Protein AF-A0A816BVL3-F1 (afdb_monomer)

Foldseek 3Di:
DVVCVVVVNPPVNVCCVVVCVVHPDDPQDPALDDPVLLVVLLVVQVVCVVVVDQAAPVNSLVSVQVSCVVVVSNPCPPPHHSVSNSVVSCVVCVVSDDHDYDDPPPD

Nearest PDB structures (foldseek):
  6cfk-assembly2_2t  TM=2.934E-01  e=3.918E+00  Thermus thermophilus HB8
  5mk2-assembly1_A  TM=3.821E-01  e=6.312E+00  Homo sapiens
  5crv-assembly2_B  TM=3.836E-01  e=6.700E+00  Homo sapiens
  8cvl-assembly2_2t  TM=3.265E-01  e=5.602E+00  Thermus thermophilus HB8

Mean predicted aligned error: 12.42 Å

Sequence (107 aa):
MEVGKKYHIPVSTLYARLSNRRGGGKPGAKTILSFEEEKLLIHVVQKYQEWQQPLTRLDLISISRDFMLELNKSNIHKNSSLRDWFDGFRQRWKNEIKLVEAYKLEK

Secondary structure (DSSP, 8-state):
--HHHHTT--HHHHHHHHTTTT-SSPPPS--SS-HHHHHHHHHHHHHHHHTT----HHHHHHHHHHHHHHTT---TTTT--HHHHHHHHHHHTTTT--PPP------

Organism: Adineta ricciae (NCBI:txid249248)

pLDDT: mean 74.78, std 13.37, range [38.53, 90.62]

Radius of gyration: 19.69 Å; Cα contacts (8 Å, |Δi|>4): 57; chains: 1; bounding box: 51×38×53 Å

Solvent-accessible surface area (backbone atoms only — not comparable to full-atom values): 6691 Å² total; per-residue (Å²): 135,60,66,36,70,77,68,75,40,56,64,67,58,54,47,31,52,76,67,45,75,70,43,92,59,76,76,65,79,82,65,93,54,54,73,70,54,50,50,52,54,47,53,55,52,47,53,46,47,75,70,67,48,82,40,30,70,66,55,52,52,49,54,52,48,53,54,30,49,77,68,71,57,68,75,47,82,79,84,52,54,70,65,61,52,47,56,52,50,48,64,76,41,53,92,75,56,82,68,44,79,73,79,77,76,81,126

Structure (mmCIF, N/CA/C/O backbone):
data_AF-A0A816BVL3-F1
#
_entry.id   AF-A0A816BVL3-F1
#
loop_
_atom_site.group_PDB
_atom_site.id
_atom_site.type_symbol
_atom_site.label_atom_id
_atom_site.label_alt_id
_atom_site.label_comp_id
_atom_site.label_asym_id
_atom_site.label_entity_id
_atom_site.label_seq_id
_atom_site.pdbx_PDB_ins_code
_atom_site.Cartn_x
_atom_site.Cartn_y
_atom_site.Cartn_z
_atom_site.occupancy
_atom_site.B_iso_or_equiv
_atom_site.auth_seq_id
_atom_site.auth_comp_id
_atom_site.auth_asym_id
_atom_site.auth_atom_id
_atom_site.pdbx_PDB_model_num
ATOM 1 N N . MET A 1 1 ? 16.044 -22.160 -34.463 1.00 57.00 1 MET A N 1
ATOM 2 C CA . MET A 1 1 ? 15.230 -20.924 -34.587 1.00 57.00 1 MET A CA 1
ATOM 3 C C . MET A 1 1 ? 13.794 -21.250 -35.025 1.00 57.00 1 MET A C 1
ATOM 5 O O . MET A 1 1 ? 13.324 -20.741 -36.035 1.00 57.00 1 MET A O 1
ATOM 9 N N . GLU A 1 2 ? 13.072 -22.088 -34.278 1.00 61.50 2 GLU A N 1
ATOM 10 C CA . GLU A 1 2 ? 11.701 -22.500 -34.655 1.00 61.50 2 GLU A CA 1
ATOM 11 C C . GLU A 1 2 ? 10.616 -21.753 -33.864 1.00 61.50 2 GLU A C 1
ATOM 13 O O . GLU A 1 2 ? 9.547 -21.448 -34.387 1.00 61.50 2 GLU A O 1
ATOM 18 N N . VAL A 1 3 ? 10.922 -21.356 -32.625 1.00 63.69 3 VAL A N 1
ATOM 19 C CA . VAL A 1 3 ? 9.973 -20.710 -31.701 1.00 63.69 3 VAL A CA 1
ATOM 20 C C . VAL A 1 3 ? 9.488 -19.342 -32.207 1.00 63.69 3 VAL A C 1
ATOM 22 O O . VAL A 1 3 ? 8.299 -19.051 -32.140 1.00 63.69 3 VAL A O 1
ATOM 25 N N . GLY A 1 4 ? 10.370 -18.509 -32.774 1.00 66.31 4 GLY A N 1
ATOM 26 C CA . GLY A 1 4 ? 9.988 -17.177 -33.274 1.00 66.31 4 GLY A CA 1
ATOM 27 C C . GLY A 1 4 ? 8.987 -17.220 -34.434 1.00 66.31 4 GLY A C 1
ATOM 28 O O . GLY A 1 4 ? 8.061 -16.414 -34.478 1.00 66.31 4 GLY A O 1
ATOM 29 N N . LYS A 1 5 ? 9.118 -18.212 -35.326 1.00 71.62 5 LYS A N 1
ATOM 30 C CA . LYS A 1 5 ? 8.182 -18.432 -36.440 1.00 71.62 5 LYS A CA 1
ATOM 31 C C . LYS A 1 5 ? 6.852 -19.008 -35.952 1.00 71.62 5 LYS A C 1
ATOM 33 O O . LYS A 1 5 ? 5.803 -18.557 -36.390 1.00 71.62 5 LYS A O 1
ATOM 38 N N . LYS A 1 6 ? 6.893 -19.946 -34.999 1.00 80.25 6 LYS A N 1
ATOM 39 C CA . LYS A 1 6 ? 5.698 -20.596 -34.439 1.00 80.25 6 LYS A CA 1
ATOM 40 C C . LYS A 1 6 ? 4.753 -19.619 -33.731 1.00 80.25 6 LYS A C 1
ATOM 42 O O . LYS A 1 6 ? 3.542 -19.773 -33.824 1.00 80.25 6 LYS A O 1
ATOM 47 N N . TYR A 1 7 ? 5.297 -18.614 -33.045 1.00 79.88 7 TYR A N 1
ATOM 48 C CA . TYR A 1 7 ? 4.510 -17.666 -32.246 1.00 79.88 7 TYR A CA 1
ATOM 49 C C . TYR A 1 7 ? 4.426 -16.256 -32.850 1.00 79.88 7 TYR A C 1
ATOM 51 O O . TYR A 1 7 ? 3.910 -15.358 -32.192 1.00 79.88 7 TYR A O 1
ATOM 59 N N . HIS A 1 8 ? 4.928 -16.039 -34.074 1.00 82.44 8 HIS A N 1
ATOM 60 C CA . HIS A 1 8 ? 5.023 -14.708 -34.702 1.00 82.44 8 HIS A CA 1
ATOM 61 C C . HIS A 1 8 ? 5.734 -13.666 -33.818 1.00 82.44 8 HIS A C 1
ATOM 63 O O . HIS A 1 8 ? 5.426 -12.475 -33.843 1.00 82.44 8 HIS A O 1
ATOM 69 N N . ILE A 1 9 ? 6.707 -14.111 -33.019 1.00 80.88 9 ILE A N 1
ATOM 70 C CA . ILE A 1 9 ? 7.484 -13.236 -32.140 1.00 80.88 9 ILE A CA 1
ATOM 71 C C . ILE A 1 9 ? 8.821 -12.953 -32.831 1.00 80.88 9 IL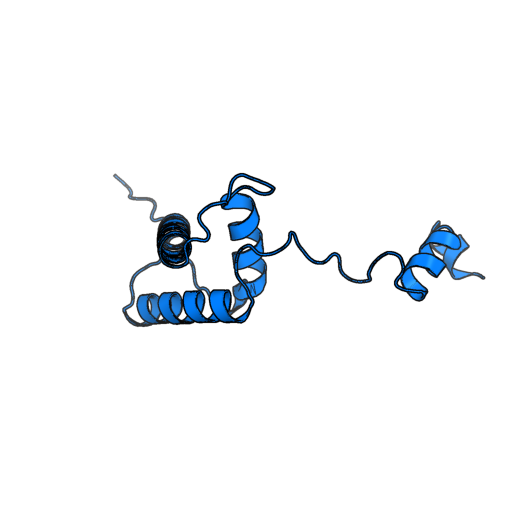E A C 1
ATOM 73 O O . ILE A 1 9 ? 9.587 -13.894 -33.065 1.00 80.88 9 ILE A O 1
ATOM 77 N N . PRO A 1 10 ? 9.154 -11.680 -33.124 1.00 85.31 10 PRO A N 1
ATOM 78 C CA . PRO A 1 10 ? 10.450 -11.327 -33.686 1.00 85.31 10 PRO A CA 1
ATOM 79 C C . PRO A 1 10 ? 11.600 -11.881 -32.842 1.00 85.31 10 PRO A C 1
ATOM 81 O O . PRO A 1 10 ? 11.581 -11.812 -31.611 1.00 85.31 10 PRO A O 1
ATOM 84 N N . VAL A 1 11 ? 12.638 -12.396 -33.503 1.00 81.62 11 VAL A N 1
ATOM 85 C CA . VAL A 1 11 ? 13.817 -12.968 -32.829 1.00 81.62 11 VAL A CA 1
ATOM 86 C C . VAL A 1 11 ? 14.486 -11.937 -31.912 1.00 81.62 11 VAL A C 1
ATOM 88 O O . VAL A 1 11 ? 14.935 -12.281 -30.823 1.00 81.62 11 VAL A O 1
ATOM 91 N N . SER A 1 12 ? 14.456 -10.657 -32.291 1.00 80.12 12 SER A N 1
ATOM 92 C CA . SER A 1 12 ? 14.911 -9.533 -31.466 1.00 80.12 12 SER A CA 1
ATOM 93 C C . SER A 1 12 ? 14.142 -9.401 -30.147 1.00 80.12 12 SER A C 1
ATOM 95 O O . SER A 1 12 ? 14.738 -9.077 -29.122 1.00 80.12 12 SER A O 1
ATOM 97 N N . THR A 1 13 ? 12.841 -9.696 -30.138 1.00 75.94 13 THR A N 1
ATOM 98 C CA . THR A 1 13 ? 11.999 -9.692 -28.934 1.00 75.94 13 THR A CA 1
ATOM 99 C C . THR A 1 13 ? 12.332 -10.868 -28.021 1.00 75.94 13 THR A C 1
ATOM 101 O O . THR A 1 13 ? 12.432 -10.683 -26.808 1.00 75.94 13 THR A O 1
ATOM 104 N N . LEU A 1 14 ? 12.562 -12.057 -28.590 1.00 78.69 14 LEU A N 1
ATOM 105 C CA . LEU A 1 14 ? 13.019 -13.226 -27.831 1.00 78.69 14 LEU A CA 1
ATOM 106 C C . LEU A 1 14 ? 14.394 -12.970 -27.211 1.00 78.69 14 LEU A C 1
ATOM 108 O O . LEU A 1 14 ? 14.569 -13.182 -26.015 1.00 78.69 14 LEU A O 1
ATOM 112 N N . TYR A 1 15 ? 15.332 -12.435 -27.995 1.00 80.38 15 TYR A N 1
ATOM 113 C CA . TYR A 1 15 ? 16.667 -12.078 -27.526 1.00 80.38 15 TYR A CA 1
ATOM 114 C C . TYR A 1 15 ? 16.614 -11.003 -26.438 1.00 80.38 15 TYR A C 1
ATOM 116 O O . TYR A 1 15 ? 17.252 -11.156 -25.408 1.00 80.38 15 TYR A O 1
ATOM 124 N N . ALA A 1 16 ? 15.792 -9.961 -26.600 1.00 74.62 16 ALA A N 1
ATOM 125 C CA . ALA A 1 16 ? 15.632 -8.908 -25.596 1.00 74.62 16 ALA A CA 1
ATOM 126 C C . ALA A 1 16 ? 15.019 -9.404 -24.273 1.00 74.62 16 ALA A C 1
ATOM 128 O O . ALA A 1 16 ? 15.324 -8.844 -23.217 1.00 74.62 16 ALA A O 1
ATOM 129 N N . ARG A 1 17 ? 14.159 -10.433 -24.318 1.00 71.88 17 ARG A N 1
ATOM 130 C CA . ARG A 1 17 ? 13.651 -11.116 -23.117 1.00 71.88 17 ARG A CA 1
ATOM 131 C C . ARG A 1 17 ? 14.708 -12.014 -22.484 1.00 71.88 17 ARG A C 1
ATOM 133 O O . ARG A 1 17 ? 14.912 -11.924 -21.281 1.00 71.88 17 ARG A O 1
ATOM 140 N N . LEU A 1 18 ? 15.381 -12.840 -23.286 1.00 75.75 18 LEU A N 1
ATOM 141 C CA . LEU A 1 18 ? 16.413 -13.771 -22.822 1.00 75.75 18 LEU A CA 1
ATOM 142 C C . LEU A 1 18 ? 17.604 -13.025 -22.206 1.00 75.75 18 LEU A C 1
ATOM 144 O O . LEU A 1 18 ? 18.111 -13.403 -21.159 1.00 75.75 18 LEU A O 1
ATOM 148 N N . SER A 1 19 ? 18.007 -11.917 -22.828 1.00 76.62 19 SER A N 1
ATOM 149 C CA . SER A 1 19 ? 19.097 -11.058 -22.369 1.00 76.62 19 SER A CA 1
ATOM 150 C C . SER A 1 19 ? 18.672 -10.086 -21.260 1.00 76.62 19 SER A C 1
ATOM 152 O O . SER A 1 19 ? 19.422 -9.162 -20.952 1.00 76.62 19 SER A O 1
ATOM 154 N N . ASN A 1 20 ? 17.436 -10.197 -20.758 1.00 63.69 20 ASN A N 1
ATOM 155 C CA . ASN A 1 20 ? 16.808 -9.315 -19.770 1.00 63.69 20 ASN A CA 1
ATOM 156 C C . ASN A 1 20 ? 16.876 -7.799 -20.091 1.00 63.69 20 ASN A C 1
ATOM 158 O O . ASN A 1 20 ? 16.623 -6.963 -19.226 1.00 63.69 20 ASN A O 1
ATOM 162 N N . ARG A 1 21 ? 17.160 -7.415 -21.347 1.00 63.03 21 ARG A N 1
ATOM 163 C CA . ARG A 1 21 ? 17.296 -6.008 -21.787 1.00 63.03 21 ARG A CA 1
ATOM 164 C C . ARG A 1 21 ? 15.985 -5.233 -21.690 1.00 63.03 21 ARG A C 1
ATOM 166 O O . ARG A 1 21 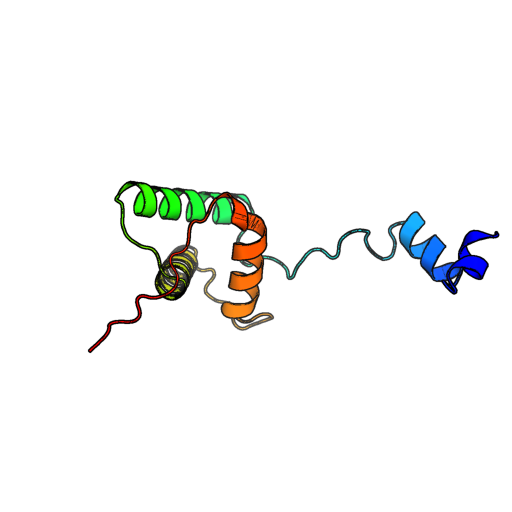? 16.000 -4.010 -21.621 1.00 63.03 21 ARG A O 1
ATOM 173 N N . ARG A 1 22 ? 14.854 -5.941 -21.726 1.00 56.81 22 ARG A N 1
ATOM 174 C CA . ARG A 1 22 ? 13.503 -5.377 -21.577 1.00 56.81 22 ARG A CA 1
ATOM 175 C C . ARG A 1 22 ? 12.783 -5.847 -20.309 1.00 56.81 22 ARG A C 1
ATOM 177 O O . ARG A 1 22 ? 11.565 -5.741 -20.273 1.00 56.81 22 ARG A O 1
ATOM 184 N N . GLY A 1 23 ? 13.524 -6.341 -19.309 1.00 51.28 23 GLY A N 1
ATOM 185 C CA . GLY A 1 23 ? 13.030 -6.659 -17.965 1.00 51.28 23 GLY A CA 1
ATOM 186 C C . GLY A 1 23 ? 11.904 -7.699 -17.928 1.00 51.28 23 GLY A C 1
ATOM 187 O O . GLY A 1 23 ? 10.751 -7.403 -18.231 1.00 51.28 23 GLY A O 1
ATOM 188 N N . GLY A 1 24 ? 12.210 -8.921 -17.487 1.00 50.97 24 GLY A N 1
ATOM 189 C CA . GLY A 1 24 ? 11.223 -9.991 -17.254 1.00 50.97 24 GLY A CA 1
ATOM 190 C C . GLY A 1 24 ? 10.118 -9.658 -16.238 1.00 50.97 24 GLY A C 1
ATOM 191 O O . GLY A 1 24 ? 9.118 -10.362 -16.168 1.00 50.97 24 GLY A O 1
ATOM 192 N N . GLY A 1 25 ? 10.247 -8.555 -15.509 1.00 51.03 25 GLY A N 1
ATOM 193 C CA . GLY A 1 25 ? 9.160 -7.902 -14.804 1.00 51.03 25 GLY A CA 1
ATOM 194 C C . GLY A 1 25 ? 9.352 -6.412 -14.991 1.00 51.03 25 GLY A C 1
ATOM 195 O O . GLY A 1 25 ? 10.423 -5.893 -14.677 1.00 51.03 25 GLY A O 1
ATOM 196 N N . LYS A 1 26 ? 8.347 -5.709 -15.522 1.00 48.50 26 LYS A N 1
ATOM 197 C CA . LYS A 1 26 ? 8.318 -4.256 -15.353 1.00 48.50 26 LYS A CA 1
ATOM 198 C C . LYS A 1 26 ? 8.429 -4.032 -13.843 1.00 48.50 26 LYS A C 1
ATOM 200 O O . LYS A 1 26 ? 7.558 -4.550 -13.138 1.00 48.50 26 LYS A O 1
ATOM 205 N N . PRO A 1 27 ? 9.445 -3.319 -13.320 1.00 48.53 27 PRO A N 1
ATOM 206 C CA . PRO A 1 27 ? 9.267 -2.754 -12.001 1.00 48.53 27 PRO A CA 1
ATOM 207 C C . PRO A 1 27 ? 7.980 -1.945 -12.136 1.00 48.53 27 PRO A C 1
ATOM 209 O O . PRO A 1 27 ? 7.845 -1.147 -13.071 1.00 48.53 27 PRO A O 1
ATOM 212 N N . GLY A 1 28 ? 6.981 -2.246 -11.307 1.00 53.19 28 GLY A N 1
ATOM 213 C CA . GLY A 1 28 ? 5.802 -1.394 -11.227 1.00 53.19 28 GLY A CA 1
ATOM 214 C C . GLY A 1 28 ? 6.244 0.062 -11.058 1.00 53.19 28 GLY A C 1
ATOM 215 O O . GLY A 1 28 ? 7.413 0.328 -10.757 1.00 53.19 28 GLY A O 1
ATOM 216 N N . ALA A 1 29 ? 5.331 1.010 -11.277 1.00 55.66 29 ALA A N 1
ATOM 217 C CA . ALA A 1 29 ? 5.617 2.419 -11.010 1.00 55.66 29 ALA A CA 1
ATOM 218 C C . ALA A 1 29 ? 6.413 2.550 -9.699 1.00 55.66 29 ALA A C 1
ATOM 220 O O . ALA A 1 29 ? 6.061 1.891 -8.715 1.00 55.66 29 ALA A O 1
ATOM 221 N N . LYS A 1 30 ? 7.523 3.312 -9.730 1.00 58.75 30 LYS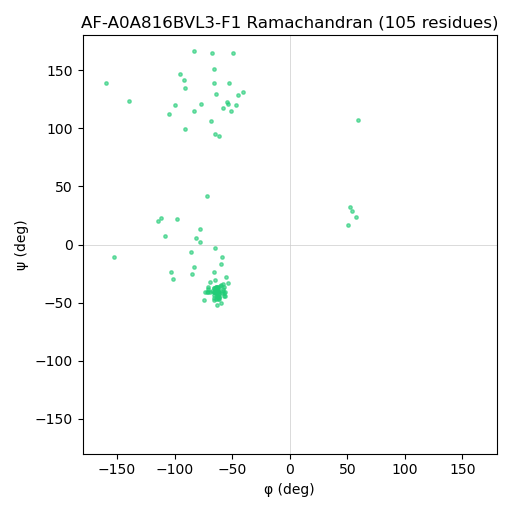 A N 1
ATOM 222 C CA . LYS A 1 30 ? 8.400 3.492 -8.563 1.00 58.75 30 LYS A CA 1
ATOM 223 C C . LYS A 1 30 ? 7.518 3.794 -7.357 1.00 58.75 30 LYS A C 1
ATOM 225 O O . LYS A 1 30 ? 6.738 4.744 -7.386 1.00 58.75 30 LYS A O 1
ATOM 230 N N . THR A 1 31 ? 7.597 2.936 -6.348 1.00 69.75 31 THR A N 1
ATOM 231 C CA . THR A 1 31 ? 6.779 3.065 -5.149 1.00 69.75 31 THR A CA 1
ATOM 232 C C . THR A 1 31 ? 7.192 4.340 -4.416 1.00 69.75 31 THR A C 1
ATOM 234 O O . THR A 1 31 ? 8.373 4.679 -4.368 1.00 69.75 31 THR A O 1
ATOM 237 N N . ILE A 1 32 ? 6.215 5.089 -3.896 1.00 78.69 32 ILE A N 1
ATOM 238 C CA . ILE A 1 32 ? 6.473 6.312 -3.115 1.00 78.69 32 ILE A CA 1
ATOM 239 C C . ILE A 1 32 ? 7.184 5.941 -1.807 1.00 78.69 32 ILE A C 1
ATOM 241 O O . ILE A 1 32 ? 8.090 6.637 -1.347 1.00 78.69 32 ILE A O 1
ATOM 245 N N . LEU A 1 33 ? 6.770 4.807 -1.244 1.00 81.12 33 LEU A N 1
ATOM 246 C CA . LEU A 1 33 ? 7.327 4.210 -0.047 1.00 81.12 33 LEU A CA 1
ATOM 247 C C . LEU A 1 33 ? 8.369 3.145 -0.403 1.00 81.12 33 LEU A C 1
ATOM 249 O O . LEU A 1 33 ? 8.254 2.451 -1.418 1.00 81.12 33 LEU A O 1
ATOM 253 N N . SER A 1 34 ? 9.388 3.017 0.440 1.00 84.50 34 SER A N 1
ATOM 254 C CA . SER A 1 34 ? 10.286 1.865 0.427 1.00 84.50 34 SER A CA 1
ATOM 255 C C . SER A 1 34 ? 9.534 0.608 0.875 1.00 84.50 34 SER A C 1
ATOM 257 O O . SER A 1 34 ? 8.451 0.686 1.454 1.00 84.50 34 SER A O 1
ATOM 259 N N . PHE A 1 35 ? 10.104 -0.571 0.626 1.00 84.12 35 PHE A N 1
ATOM 260 C CA . PHE A 1 35 ? 9.485 -1.824 1.061 1.00 84.12 35 PHE A CA 1
ATOM 261 C C . PHE A 1 35 ? 9.274 -1.878 2.585 1.00 84.12 35 PHE A C 1
ATOM 263 O O . PHE A 1 35 ? 8.208 -2.281 3.038 1.00 84.12 35 PHE A O 1
ATOM 270 N N . GLU A 1 36 ? 10.251 -1.410 3.368 1.00 87.06 36 GLU A N 1
ATOM 271 C CA . GLU A 1 36 ? 10.154 -1.365 4.835 1.00 87.06 36 GLU A CA 1
ATOM 272 C C . GLU A 1 36 ? 9.067 -0.393 5.314 1.00 87.06 36 GLU A C 1
ATOM 274 O O . GLU A 1 36 ? 8.337 -0.681 6.260 1.00 87.06 36 GLU A O 1
ATOM 279 N N . GLU A 1 37 ? 8.899 0.739 4.629 1.00 87.75 37 GLU A N 1
ATOM 280 C CA . GLU A 1 37 ? 7.832 1.698 4.931 1.00 87.75 37 GLU A CA 1
ATOM 281 C C . GLU A 1 37 ? 6.446 1.145 4.579 1.00 87.75 37 GLU A C 1
ATOM 283 O O . GLU A 1 37 ? 5.509 1.310 5.357 1.00 87.75 37 GLU A O 1
ATOM 288 N N . GLU A 1 38 ? 6.304 0.454 3.440 1.00 88.12 38 GLU A N 1
ATOM 289 C CA . GLU A 1 38 ? 5.055 -0.239 3.095 1.00 88.12 38 GLU A CA 1
ATOM 290 C C . GLU A 1 38 ? 4.722 -1.327 4.123 1.00 88.12 38 GLU A C 1
ATOM 292 O O . GLU A 1 38 ? 3.564 -1.478 4.511 1.00 88.12 38 GLU A O 1
ATOM 297 N N . LYS A 1 39 ? 5.735 -2.046 4.613 1.00 89.56 39 LYS A N 1
ATOM 298 C CA . LYS A 1 39 ? 5.571 -3.075 5.641 1.00 89.56 39 LYS A CA 1
ATOM 299 C C . LYS A 1 39 ? 5.114 -2.487 6.977 1.00 89.56 39 LYS A C 1
ATOM 301 O O . LYS A 1 39 ? 4.236 -3.058 7.622 1.00 89.56 39 LYS A O 1
ATOM 306 N N . LEU A 1 40 ? 5.658 -1.335 7.378 1.00 90.62 40 LEU A N 1
ATOM 307 C CA . LEU A 1 40 ? 5.211 -0.624 8.579 1.00 90.62 40 LEU A CA 1
ATOM 308 C C . LEU A 1 40 ? 3.752 -0.171 8.449 1.00 90.62 40 LEU A C 1
ATOM 310 O O . LEU A 1 40 ? 2.954 -0.392 9.360 1.00 90.62 40 LEU A O 1
ATOM 314 N N . LEU A 1 41 ? 3.389 0.398 7.298 1.00 89.62 41 LEU A N 1
ATOM 315 C CA . LEU A 1 41 ? 2.015 0.798 7.003 1.00 89.62 41 LEU A CA 1
ATOM 316 C C . LEU A 1 41 ? 1.050 -0.393 7.113 1.00 89.62 41 LEU A C 1
ATOM 318 O O . LEU A 1 41 ? -0.028 -0.271 7.688 1.00 89.62 41 LEU A O 1
ATOM 322 N N . ILE A 1 42 ? 1.442 -1.565 6.617 1.00 89.94 42 ILE A N 1
ATOM 323 C CA . ILE A 1 42 ? 0.603 -2.767 6.690 1.00 89.94 42 ILE A CA 1
ATOM 324 C C . ILE A 1 42 ? 0.488 -3.308 8.095 1.00 89.94 42 ILE A C 1
ATOM 326 O O . ILE A 1 42 ? -0.600 -3.724 8.480 1.00 89.94 42 ILE A O 1
ATOM 330 N N . HIS A 1 43 ? 1.563 -3.266 8.876 1.00 89.50 43 HIS A N 1
ATOM 331 C CA . HIS A 1 43 ? 1.495 -3.654 10.276 1.00 89.50 43 HIS A CA 1
ATOM 332 C C . HIS A 1 43 ? 0.436 -2.833 11.024 1.00 89.50 43 HIS A C 1
ATOM 334 O O . HIS A 1 43 ? -0.391 -3.387 11.744 1.00 89.50 43 HIS A O 1
ATOM 340 N N . VAL A 1 44 ? 0.399 -1.520 10.784 1.00 87.19 44 VAL A N 1
ATOM 341 C CA . VAL A 1 44 ? -0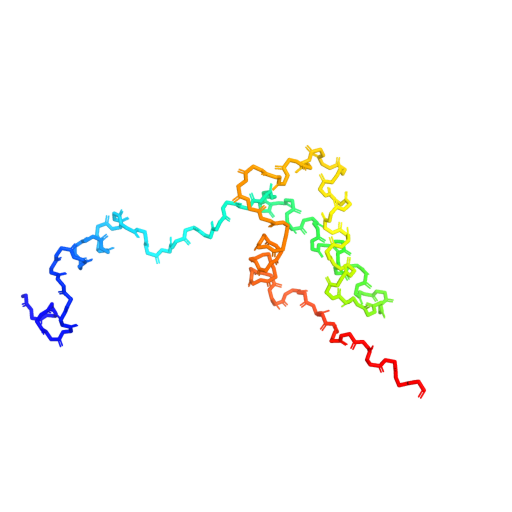.627 -0.630 11.341 1.00 87.19 44 VAL A CA 1
ATOM 342 C C . VAL A 1 44 ? -2.025 -1.035 10.864 1.00 87.19 44 VAL A C 1
ATOM 344 O O . VAL A 1 44 ? -2.938 -1.182 11.673 1.00 87.19 44 VAL A O 1
ATOM 347 N N . VAL A 1 45 ? -2.199 -1.288 9.566 1.00 87.31 45 VAL A N 1
ATOM 348 C CA . VAL A 1 45 ? -3.485 -1.714 8.982 1.00 87.31 45 VAL A CA 1
ATOM 349 C C . VAL A 1 45 ? -3.966 -3.046 9.562 1.00 87.31 45 VAL A C 1
ATOM 351 O O . VAL A 1 45 ? -5.147 -3.188 9.872 1.00 87.31 45 VAL A O 1
ATOM 354 N N . GLN A 1 46 ? -3.066 -4.005 9.769 1.00 86.75 46 GLN A N 1
ATOM 355 C CA . GLN A 1 46 ? -3.376 -5.284 10.407 1.00 86.75 46 GLN A CA 1
ATOM 356 C C . GLN A 1 46 ? -3.833 -5.088 11.854 1.00 86.75 46 GLN A C 1
ATOM 358 O O . GLN A 1 46 ? -4.789 -5.735 12.271 1.00 86.75 46 GLN A O 1
ATOM 363 N N . LYS A 1 47 ? -3.233 -4.152 12.602 1.00 87.00 47 LYS A N 1
ATOM 364 C CA . LYS A 1 47 ? -3.689 -3.814 13.959 1.00 87.00 47 LYS A CA 1
ATOM 365 C C . LYS A 1 47 ? -5.097 -3.231 13.985 1.00 87.00 47 LYS A C 1
ATOM 367 O O . LYS A 1 47 ? -5.903 -3.642 14.815 1.00 87.00 47 LYS A O 1
ATOM 372 N N . TYR A 1 48 ? -5.441 -2.374 13.028 1.00 83.19 48 TYR A N 1
ATOM 373 C CA . TYR A 1 48 ? -6.820 -1.903 12.877 1.00 83.19 48 TYR A CA 1
ATOM 374 C C . TYR A 1 48 ? -7.800 -3.042 12.534 1.00 83.19 48 TYR A C 1
ATOM 376 O O . TYR A 1 48 ? -8.921 -3.067 13.041 1.00 83.19 48 TYR A O 1
ATOM 384 N N . GLN A 1 49 ? -7.374 -4.022 11.730 1.00 81.75 49 GLN A N 1
ATOM 385 C CA . GLN A 1 49 ? -8.185 -5.206 11.412 1.00 81.75 49 GLN A CA 1
ATOM 386 C C . GLN A 1 49 ? -8.345 -6.163 12.601 1.00 81.75 49 GLN A C 1
ATOM 388 O O . GLN A 1 49 ? -9.421 -6.736 12.771 1.00 81.75 49 GLN A O 1
ATOM 393 N N . GLU A 1 50 ? -7.315 -6.332 13.437 1.00 83.50 50 GLU A N 1
ATOM 394 C CA . GLU A 1 50 ? -7.389 -7.106 14.689 1.00 83.50 50 GLU A CA 1
ATOM 395 C C . GLU A 1 50 ? -8.444 -6.526 15.642 1.00 83.50 50 GLU A C 1
ATOM 397 O O . GLU A 1 50 ? -9.154 -7.273 16.312 1.00 83.50 50 GLU A O 1
ATOM 402 N N . TRP A 1 51 ? -8.613 -5.202 15.646 1.00 83.06 51 TRP A N 1
ATOM 403 C CA . TRP A 1 51 ? -9.657 -4.508 16.405 1.00 83.06 51 TRP A CA 1
ATOM 404 C C . TRP A 1 51 ? -11.049 -4.568 15.759 1.00 83.06 51 TRP A C 1
ATOM 406 O O . TRP A 1 51 ? -11.951 -3.845 16.175 1.00 83.06 51 TRP A O 1
ATOM 416 N N . GLN A 1 52 ? -11.237 -5.435 14.758 1.00 72.50 52 GLN A N 1
ATOM 417 C CA . GLN A 1 52 ? -12.497 -5.656 14.040 1.00 72.50 52 GLN A CA 1
ATOM 418 C C . GLN A 1 52 ? -13.081 -4.398 13.385 1.00 72.50 52 GLN A C 1
ATOM 420 O O . GLN A 1 52 ? -14.277 -4.346 13.100 1.00 72.50 52 GLN A O 1
ATOM 425 N N . GLN A 1 53 ? -12.254 -3.389 13.095 1.00 73.12 53 GLN A N 1
ATOM 426 C CA . GLN A 1 53 ? -12.720 -2.238 12.337 1.00 73.12 53 GLN A CA 1
ATOM 427 C C . GLN A 1 53 ? -12.823 -2.612 10.853 1.00 73.12 53 GLN A C 1
ATOM 429 O O . GLN A 1 53 ? -11.824 -3.019 10.247 1.00 73.12 53 GLN A O 1
ATOM 434 N N . PRO A 1 54 ? -14.014 -2.497 10.238 1.00 73.00 54 PRO A N 1
ATOM 435 C CA . PRO A 1 54 ? -14.155 -2.730 8.813 1.00 73.00 54 PRO A CA 1
ATOM 436 C C . PRO A 1 54 ? -13.429 -1.617 8.056 1.00 73.00 54 PRO A C 1
ATOM 438 O O . PRO A 1 54 ? -13.891 -0.483 7.988 1.00 73.00 54 PRO A O 1
ATOM 441 N N . LEU A 1 55 ? -12.274 -1.947 7.484 1.00 82.06 55 LEU A N 1
ATOM 442 C CA . LEU A 1 55 ? -11.489 -1.018 6.680 1.00 82.06 55 LEU A CA 1
ATOM 443 C C . LEU A 1 55 ? -12.026 -0.976 5.254 1.00 82.06 55 LEU A C 1
ATOM 445 O O . LEU A 1 55 ? -11.941 -1.959 4.505 1.00 82.06 55 LEU A O 1
ATOM 449 N N . THR A 1 56 ? -12.549 0.184 4.865 1.00 85.25 56 THR A N 1
ATOM 450 C CA . THR A 1 56 ? -12.909 0.442 3.476 1.00 85.25 56 THR A CA 1
ATOM 451 C C . THR A 1 56 ? -11.689 0.889 2.675 1.00 85.25 56 THR A C 1
ATOM 453 O O . THR A 1 56 ? -10.638 1.274 3.196 1.00 85.25 56 THR A O 1
ATOM 456 N N . ARG A 1 57 ? -11.835 0.881 1.347 1.00 82.56 57 ARG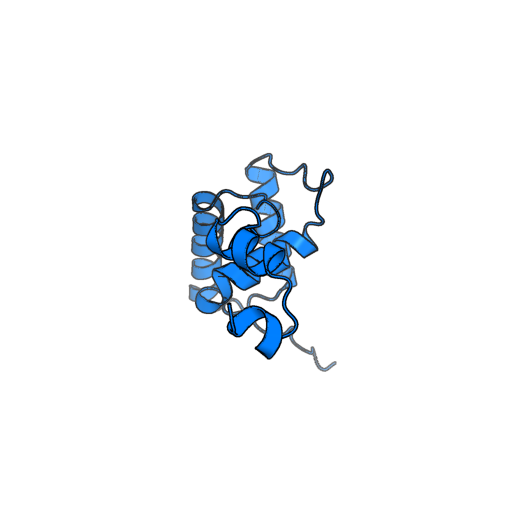 A N 1
ATOM 457 C CA . ARG A 1 57 ? -10.811 1.413 0.439 1.00 82.56 57 ARG A CA 1
ATOM 458 C C . ARG A 1 57 ? -10.479 2.881 0.736 1.00 82.56 57 ARG A C 1
ATOM 460 O O . ARG A 1 57 ? -9.331 3.274 0.565 1.00 82.56 57 ARG A O 1
ATOM 467 N N . LEU A 1 58 ? -11.471 3.686 1.122 1.00 83.31 58 LEU A N 1
ATOM 468 C CA . LEU A 1 58 ? -11.277 5.114 1.386 1.00 83.31 58 LEU A CA 1
ATOM 469 C C . LEU A 1 58 ? -10.485 5.337 2.673 1.00 83.31 58 LEU A C 1
ATOM 471 O O . LEU A 1 58 ? -9.561 6.147 2.668 1.00 83.31 58 LEU A O 1
ATOM 475 N N . ASP A 1 59 ? -10.774 4.556 3.712 1.00 84.94 59 ASP A N 1
ATOM 476 C CA . ASP A 1 59 ? -10.058 4.625 4.989 1.00 84.94 59 ASP A CA 1
ATOM 477 C C . ASP A 1 59 ? -8.580 4.293 4.797 1.00 84.94 59 ASP A C 1
ATOM 479 O O . ASP A 1 59 ? -7.703 5.030 5.243 1.00 84.94 59 ASP A O 1
ATOM 483 N N . LEU A 1 60 ? -8.286 3.235 4.035 1.00 85.50 60 LEU A N 1
ATOM 484 C CA . LEU A 1 60 ? -6.909 2.848 3.748 1.00 85.50 60 LEU A CA 1
ATOM 485 C C . LEU A 1 60 ? -6.161 3.918 2.935 1.00 85.50 60 LEU A C 1
ATOM 487 O O . LEU A 1 60 ? -4.974 4.140 3.168 1.00 85.50 60 LEU A O 1
ATOM 491 N N . ILE A 1 61 ? -6.837 4.600 2.002 1.00 85.88 61 ILE A N 1
ATOM 492 C CA . ILE A 1 61 ? -6.255 5.741 1.274 1.00 85.88 61 ILE A CA 1
ATOM 493 C C . ILE A 1 61 ? -5.962 6.897 2.235 1.00 85.88 61 ILE A C 1
ATOM 495 O O . ILE A 1 61 ? -4.898 7.502 2.116 1.00 85.88 61 ILE A O 1
ATOM 499 N N . SER A 1 62 ? -6.864 7.189 3.180 1.00 86.06 62 SER A N 1
ATOM 500 C CA . SER A 1 62 ? -6.659 8.238 4.186 1.00 86.06 62 SER A CA 1
ATOM 501 C C . SER A 1 62 ? -5.467 7.918 5.084 1.00 86.06 62 SER A C 1
ATOM 503 O O . SER A 1 62 ? -4.531 8.705 5.139 1.00 86.06 62 SER A O 1
ATOM 505 N N . ILE A 1 63 ? -5.428 6.717 5.669 1.00 87.62 63 ILE A N 1
ATOM 506 C CA . ILE A 1 63 ? -4.318 6.260 6.519 1.00 87.62 63 ILE A CA 1
ATOM 507 C C . ILE A 1 63 ? -2.990 6.317 5.756 1.00 87.62 63 ILE A C 1
ATOM 509 O O . ILE A 1 63 ? -1.990 6.805 6.274 1.00 87.62 63 ILE A O 1
ATOM 513 N N . SER A 1 64 ? -2.976 5.857 4.501 1.00 86.69 64 SER A N 1
ATOM 514 C CA . SER A 1 64 ? -1.770 5.903 3.666 1.00 86.69 64 SER A CA 1
ATOM 515 C C . SER A 1 64 ? -1.318 7.338 3.394 1.00 86.69 64 SER A C 1
ATOM 517 O O . SER A 1 64 ? -0.121 7.609 3.356 1.00 86.69 64 SER A O 1
ATOM 519 N N . ARG A 1 65 ? -2.264 8.264 3.195 1.00 85.69 65 ARG A N 1
ATOM 520 C CA . ARG A 1 65 ? -1.976 9.684 2.982 1.00 85.69 65 ARG A CA 1
ATOM 521 C C . ARG A 1 65 ? -1.372 10.312 4.231 1.00 85.69 65 ARG A C 1
ATOM 523 O O . ARG A 1 65 ? -0.346 10.973 4.114 1.00 85.69 65 ARG A O 1
ATOM 530 N N . ASP A 1 66 ? -1.979 10.078 5.387 1.00 87.06 66 ASP A N 1
ATOM 531 C CA . ASP A 1 66 ? -1.519 10.619 6.666 1.00 87.06 66 ASP A CA 1
ATOM 532 C C . ASP A 1 66 ? -0.125 10.076 6.998 1.00 87.06 66 ASP A C 1
ATOM 534 O O . ASP A 1 66 ? 0.794 10.840 7.277 1.00 87.06 66 ASP A O 1
ATOM 538 N N . PHE A 1 67 ? 0.094 8.776 6.796 1.00 87.75 67 PHE A N 1
ATOM 539 C CA . PHE A 1 67 ? 1.410 8.154 6.936 1.00 87.75 67 PHE A CA 1
ATOM 540 C C . PHE A 1 67 ? 2.474 8.779 6.014 1.00 87.75 67 PHE A C 1
ATOM 542 O O . PHE A 1 67 ? 3.613 9.004 6.420 1.00 87.75 67 PHE A O 1
ATOM 549 N N . MET A 1 68 ? 2.123 9.108 4.766 1.00 84.94 68 MET A N 1
ATOM 550 C CA . MET A 1 68 ? 3.043 9.794 3.849 1.00 84.94 68 MET A CA 1
ATOM 551 C C . MET A 1 68 ? 3.329 11.245 4.249 1.00 84.94 68 MET A C 1
ATOM 553 O O . MET A 1 68 ? 4.425 11.737 3.962 1.00 84.94 68 MET A O 1
ATOM 557 N N . LEU A 1 69 ? 2.360 11.934 4.860 1.00 86.44 69 LEU A N 1
ATOM 558 C CA . LEU A 1 69 ? 2.545 13.286 5.389 1.00 86.44 69 LEU A CA 1
ATOM 559 C C . LEU A 1 69 ? 3.536 13.270 6.557 1.00 86.44 69 LEU A C 1
ATOM 561 O O . LEU A 1 69 ? 4.490 14.043 6.527 1.00 86.44 69 LEU A O 1
ATOM 565 N N . GLU A 1 70 ? 3.381 12.332 7.494 1.00 87.00 70 GLU A N 1
ATOM 566 C CA . GLU A 1 70 ? 4.306 12.132 8.622 1.00 87.00 70 GLU A CA 1
ATOM 567 C C . GLU A 1 70 ? 5.745 11.849 8.156 1.00 87.00 70 GLU A C 1
ATOM 569 O O . GLU A 1 70 ? 6.716 12.365 8.707 1.00 87.00 70 GLU A O 1
ATOM 574 N N . LEU A 1 71 ? 5.906 11.087 7.070 1.00 84.12 71 LEU A N 1
ATOM 575 C CA . LEU A 1 71 ? 7.216 10.802 6.473 1.00 84.12 71 LEU A CA 1
ATOM 576 C C . LEU A 1 71 ? 7.792 11.955 5.629 1.00 84.12 71 LEU A C 1
ATOM 578 O O . LEU A 1 71 ? 8.854 11.793 5.025 1.00 84.12 71 LEU A O 1
ATOM 582 N N . ASN A 1 72 ? 7.108 13.101 5.534 1.00 82.31 72 ASN A N 1
ATOM 583 C CA . ASN A 1 72 ? 7.450 14.211 4.636 1.00 82.31 72 ASN A CA 1
ATOM 584 C C . ASN A 1 72 ? 7.590 13.787 3.156 1.00 82.31 72 ASN A C 1
ATOM 586 O O . ASN A 1 72 ? 8.317 14.402 2.372 1.00 82.31 72 ASN A O 1
ATOM 590 N N . L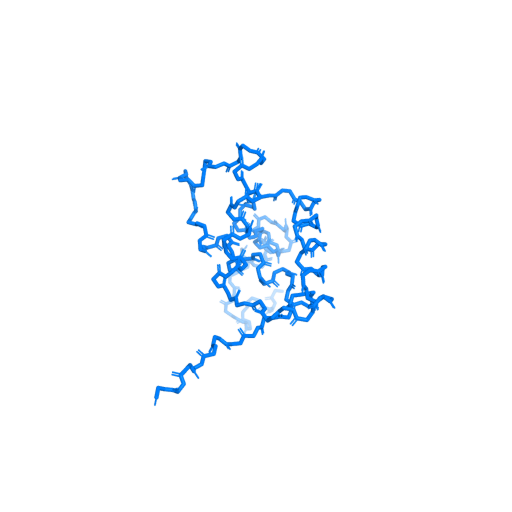YS A 1 73 ? 6.864 12.740 2.737 1.00 77.00 73 LYS A N 1
ATOM 591 C CA . LYS A 1 73 ? 6.864 12.206 1.359 1.00 77.00 73 LYS A CA 1
ATOM 592 C C . LYS A 1 73 ? 5.689 1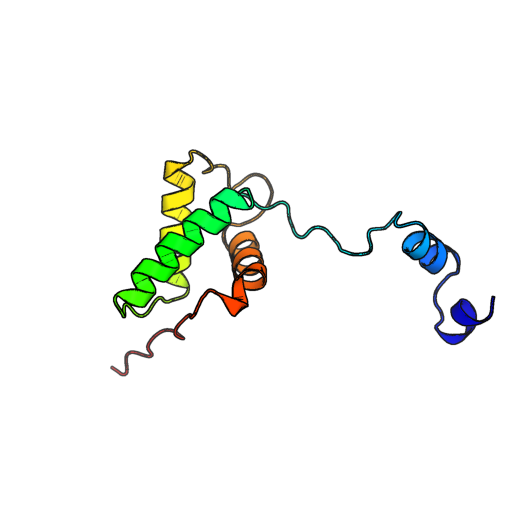2.707 0.519 1.00 77.00 73 LYS A C 1
ATOM 594 O O . LYS A 1 73 ? 5.352 12.131 -0.513 1.00 77.00 73 LYS A O 1
ATOM 599 N N . SER A 1 74 ? 5.108 13.833 0.918 1.00 64.06 74 SER A N 1
ATOM 600 C CA . SER A 1 74 ? 3.916 14.456 0.332 1.00 64.06 74 SER A CA 1
ATOM 601 C C . SER A 1 74 ? 4.070 14.960 -1.112 1.00 64.06 74 SER A C 1
ATOM 603 O O . SER A 1 74 ? 3.084 15.377 -1.719 1.00 64.06 74 SER A O 1
ATOM 605 N N . ASN A 1 75 ? 5.262 14.861 -1.719 1.00 58.62 75 ASN A N 1
ATOM 606 C CA . ASN A 1 75 ? 5.543 15.212 -3.121 1.00 58.62 75 ASN A CA 1
ATOM 607 C C . ASN A 1 75 ? 4.953 14.211 -4.145 1.00 58.62 75 ASN A C 1
ATOM 609 O O . ASN A 1 75 ? 5.563 13.891 -5.168 1.00 58.62 75 ASN A O 1
ATOM 613 N N . ILE A 1 76 ? 3.722 13.768 -3.895 1.00 57.12 76 ILE A N 1
ATOM 614 C CA . ILE A 1 76 ? 2.904 12.847 -4.696 1.00 57.12 76 ILE A CA 1
ATOM 615 C C . ILE A 1 76 ? 2.658 13.397 -6.120 1.00 57.12 76 ILE A C 1
ATOM 617 O O . ILE A 1 76 ? 2.333 12.658 -7.041 1.00 57.12 76 ILE A O 1
ATOM 621 N N . HIS A 1 77 ? 2.878 14.690 -6.359 1.00 51.66 77 HIS A N 1
ATOM 622 C CA . HIS A 1 77 ? 2.476 15.361 -7.596 1.00 51.66 77 HIS A CA 1
ATOM 623 C C . HIS A 1 77 ? 3.453 15.276 -8.775 1.00 51.66 77 HIS A C 1
ATOM 625 O O . HIS A 1 77 ? 3.093 15.725 -9.860 1.00 51.66 77 HIS A O 1
ATOM 631 N N . LYS A 1 78 ? 4.671 14.732 -8.626 1.00 54.09 78 LYS A N 1
ATOM 632 C CA . LYS A 1 78 ? 5.651 14.816 -9.728 1.00 54.09 78 LYS A CA 1
ATOM 633 C C . LYS A 1 78 ? 5.545 13.720 -10.791 1.00 54.09 78 LYS A C 1
ATOM 635 O O . LYS A 1 78 ? 5.979 13.994 -11.899 1.00 54.09 78 LYS A O 1
ATOM 640 N N . ASN A 1 79 ? 5.005 12.523 -10.507 1.00 51.00 79 ASN A N 1
ATOM 641 C CA . ASN A 1 79 ? 5.008 11.423 -11.498 1.00 51.00 79 ASN A CA 1
ATOM 642 C C . ASN A 1 79 ? 3.880 10.368 -11.409 1.00 51.00 79 ASN A C 1
ATOM 644 O O . ASN A 1 79 ? 3.758 9.572 -12.338 1.00 51.00 79 ASN A O 1
ATOM 648 N N . SER A 1 80 ? 3.061 10.307 -10.353 1.00 61.34 80 SER A N 1
ATOM 649 C CA . SER A 1 80 ? 1.955 9.331 -10.275 1.00 61.34 80 SER A CA 1
ATOM 650 C C . SER A 1 80 ? 0.898 9.769 -9.275 1.00 61.34 80 SER A C 1
ATOM 652 O O . SER A 1 80 ? 1.250 10.220 -8.187 1.00 61.34 80 SER A O 1
ATOM 654 N N . SER A 1 81 ? -0.385 9.595 -9.591 1.00 71.06 81 SER A N 1
ATOM 655 C CA . SER A 1 81 ? -1.440 9.928 -8.636 1.00 71.06 81 SER A CA 1
ATOM 656 C C . SER A 1 81 ? -1.383 9.003 -7.409 1.00 71.06 81 SER A C 1
ATOM 658 O O . SER A 1 81 ? -0.981 7.841 -7.510 1.00 71.06 81 SER A O 1
ATOM 660 N N . LEU A 1 82 ? -1.828 9.489 -6.242 1.00 74.69 82 LEU A N 1
ATOM 661 C CA . LEU A 1 82 ? -1.969 8.658 -5.034 1.00 74.69 82 LEU A CA 1
ATOM 662 C C . LEU A 1 82 ? -2.816 7.407 -5.310 1.00 74.69 82 LEU A C 1
ATOM 664 O O . LEU A 1 82 ? -2.564 6.344 -4.750 1.00 74.69 82 LEU A O 1
ATOM 668 N N . ARG A 1 83 ? -3.804 7.538 -6.203 1.00 76.19 83 ARG A N 1
ATOM 669 C CA . ARG A 1 83 ? -4.673 6.445 -6.633 1.00 76.19 83 ARG A CA 1
ATOM 670 C C . ARG A 1 83 ? -3.886 5.355 -7.367 1.00 76.19 83 ARG A C 1
ATOM 672 O O . ARG A 1 83 ? -4.039 4.192 -7.015 1.00 76.19 83 ARG A O 1
ATOM 679 N N . ASP A 1 84 ? -3.024 5.720 -8.315 1.00 77.06 84 ASP A N 1
ATOM 680 C CA . ASP A 1 84 ? -2.234 4.744 -9.081 1.00 77.06 84 ASP A CA 1
ATOM 681 C C . ASP A 1 84 ? -1.233 4.006 -8.187 1.00 77.06 84 ASP A C 1
ATOM 683 O O . ASP A 1 84 ? -1.071 2.787 -8.286 1.00 77.06 84 ASP A O 1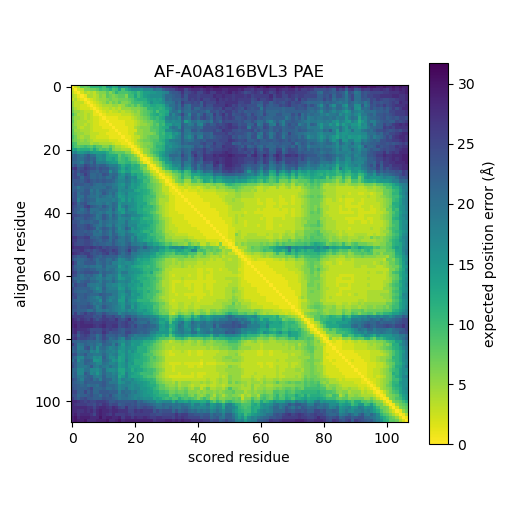
ATOM 687 N N . TRP A 1 85 ? -0.581 4.734 -7.269 1.00 82.38 85 TRP A N 1
ATOM 688 C CA . TRP A 1 85 ? 0.286 4.108 -6.271 1.00 82.38 85 TRP A CA 1
ATOM 689 C C . TRP A 1 85 ? -0.505 3.151 -5.375 1.00 82.38 85 TRP A C 1
ATOM 691 O O . TRP A 1 85 ? -0.053 2.027 -5.149 1.00 82.38 85 TRP A O 1
ATOM 701 N N . PHE A 1 86 ? -1.685 3.570 -4.908 1.00 83.94 86 PHE A N 1
ATOM 702 C CA . PHE A 1 86 ? -2.537 2.773 -4.031 1.00 83.94 86 PHE A CA 1
ATOM 703 C C . PHE A 1 86 ? -2.980 1.469 -4.695 1.00 83.94 86 PHE A C 1
ATOM 705 O O . PHE A 1 86 ? -2.945 0.415 -4.064 1.00 83.94 86 PHE A O 1
ATOM 712 N N . ASP A 1 87 ? -3.360 1.512 -5.972 1.00 82.38 87 ASP A N 1
ATOM 713 C CA . ASP A 1 87 ? -3.766 0.308 -6.696 1.00 82.38 87 ASP A CA 1
ATOM 714 C C . ASP A 1 87 ? -2.582 -0.672 -6.833 1.00 82.38 87 ASP A C 1
ATOM 716 O O . ASP A 1 87 ? -2.742 -1.878 -6.622 1.00 82.38 87 ASP A O 1
ATOM 720 N N . GLY A 1 88 ? -1.366 -0.158 -7.055 1.00 82.44 88 GLY A N 1
ATOM 721 C CA . GLY A 1 88 ? -0.141 -0.959 -7.018 1.00 82.44 88 GLY A CA 1
ATOM 722 C C . GLY A 1 88 ? 0.182 -1.526 -5.628 1.00 82.44 88 GLY A C 1
ATOM 723 O O . GLY A 1 88 ? 0.546 -2.696 -5.514 1.00 82.44 88 GLY A O 1
ATOM 724 N N . PHE A 1 89 ? 0.042 -0.720 -4.574 1.00 84.88 89 PHE A N 1
ATOM 725 C CA . PHE A 1 89 ? 0.231 -1.128 -3.177 1.00 84.88 89 PHE A CA 1
ATOM 726 C C . PHE A 1 89 ? -0.739 -2.251 -2.800 1.00 84.88 89 PHE A C 1
ATOM 728 O O . PHE A 1 89 ? -0.317 -3.323 -2.368 1.00 84.88 89 PHE A O 1
ATOM 735 N N . ARG A 1 90 ? -2.030 -2.071 -3.088 1.00 84.06 90 ARG A N 1
ATOM 736 C CA . ARG A 1 90 ? -3.059 -3.093 -2.882 1.00 84.06 90 ARG A CA 1
ATOM 737 C C . ARG A 1 90 ? -2.729 -4.388 -3.621 1.00 84.06 90 ARG A C 1
ATOM 739 O O . ARG A 1 90 ? -2.938 -5.466 -3.077 1.00 84.06 90 ARG A O 1
ATOM 746 N N . GLN A 1 91 ? -2.223 -4.306 -4.850 1.00 82.75 91 GLN A N 1
ATOM 747 C CA . GLN A 1 91 ? -1.870 -5.496 -5.621 1.00 82.75 91 GLN A CA 1
ATOM 748 C C . GLN A 1 91 ? -0.672 -6.249 -5.024 1.00 82.75 91 GLN A C 1
ATOM 750 O O . GLN A 1 91 ? -0.699 -7.481 -4.990 1.00 82.75 91 GLN A O 1
ATOM 755 N N . ARG A 1 92 ? 0.352 -5.531 -4.538 1.00 84.56 92 ARG A N 1
ATOM 756 C CA . ARG A 1 92 ? 1.522 -6.126 -3.866 1.00 84.56 92 ARG A CA 1
ATOM 757 C C . ARG A 1 92 ? 1.127 -6.862 -2.588 1.00 84.56 92 ARG A C 1
ATOM 759 O O . ARG A 1 92 ? 1.606 -7.965 -2.350 1.00 84.56 92 ARG A O 1
ATOM 766 N N . TRP A 1 93 ? 0.197 -6.291 -1.831 1.00 86.19 93 TRP A N 1
ATOM 767 C CA . TRP A 1 93 ? -0.149 -6.742 -0.483 1.00 86.19 93 TRP A CA 1
ATOM 768 C C . TRP A 1 93 ? -1.550 -7.354 -0.375 1.00 86.19 93 TRP A C 1
ATOM 770 O O . TRP A 1 93 ? -2.135 -7.446 0.703 1.00 86.19 93 TRP A O 1
ATOM 780 N N . LYS A 1 94 ? -2.092 -7.833 -1.500 1.00 83.44 94 LYS A N 1
ATOM 781 C CA . LYS A 1 94 ? -3.448 -8.399 -1.609 1.00 83.44 94 LYS A CA 1
ATOM 782 C C . LYS A 1 94 ? -3.737 -9.548 -0.634 1.00 83.44 94 LYS A C 1
ATOM 784 O O . LYS A 1 94 ? -4.890 -9.780 -0.300 1.00 83.44 94 LYS A O 1
ATOM 789 N N . ASN A 1 95 ? -2.701 -10.285 -0.229 1.00 84.00 95 ASN A N 1
ATOM 790 C CA . ASN A 1 95 ? -2.828 -11.427 0.676 1.00 84.00 95 ASN A CA 1
ATOM 791 C C . ASN A 1 95 ? -2.863 -10.991 2.150 1.00 84.00 95 ASN A C 1
ATOM 793 O O . ASN A 1 95 ? -3.302 -11.759 2.999 1.00 84.00 95 ASN A O 1
ATOM 797 N N . GLU A 1 96 ? -2.396 -9.777 2.447 1.00 83.25 96 GLU A N 1
ATOM 798 C CA . GLU A 1 96 ? -2.250 -9.259 3.808 1.00 83.25 96 GLU A CA 1
ATOM 799 C C . GLU A 1 96 ? -3.359 -8.272 4.181 1.00 83.25 96 GLU A C 1
ATOM 801 O O . GLU A 1 96 ? -3.667 -8.120 5.359 1.00 83.25 96 GLU A O 1
ATOM 806 N N . ILE A 1 97 ? -3.998 -7.633 3.194 1.00 81.12 97 ILE A N 1
ATOM 807 C CA . ILE A 1 97 ? -5.034 -6.621 3.414 1.00 81.12 97 ILE A CA 1
ATOM 808 C C . ILE A 1 97 ? -6.424 -7.200 3.116 1.00 81.12 97 ILE A C 1
ATOM 810 O O . ILE A 1 97 ? -6.786 -7.425 1.961 1.00 81.12 97 ILE A O 1
ATOM 814 N N . LYS A 1 98 ? -7.248 -7.357 4.157 1.00 78.69 98 LYS A N 1
ATOM 815 C CA . LYS A 1 98 ? -8.680 -7.685 4.040 1.00 78.69 98 LYS A CA 1
ATOM 816 C C . LYS A 1 98 ? -9.540 -6.416 3.983 1.00 78.69 98 LYS A C 1
ATOM 818 O O . LYS A 1 98 ? -9.811 -5.795 5.005 1.00 78.69 98 LYS A O 1
ATOM 823 N N . LEU A 1 99 ? -9.955 -6.010 2.785 1.00 74.06 99 LEU A N 1
ATOM 824 C CA . LEU A 1 99 ? -10.863 -4.869 2.611 1.00 74.06 99 LEU A CA 1
ATOM 825 C C . LEU A 1 99 ? -12.320 -5.328 2.599 1.00 74.06 99 LEU A C 1
ATOM 827 O O . LEU A 1 99 ? -12.640 -6.343 1.982 1.00 74.06 99 LEU A O 1
ATOM 831 N N . VAL A 1 100 ? -13.191 -4.538 3.221 1.00 74.81 100 VAL A N 1
ATOM 832 C CA . VAL A 1 100 ? -14.645 -4.701 3.117 1.00 74.81 100 VAL A CA 1
ATOM 833 C C . VAL A 1 100 ? -15.137 -3.849 1.942 1.00 74.81 100 VAL A C 1
ATOM 835 O O . VAL A 1 100 ? -14.707 -2.702 1.775 1.00 74.81 100 VAL A O 1
ATOM 838 N N . GLU A 1 101 ? -16.003 -4.401 1.086 1.00 63.03 101 GLU A N 1
ATOM 839 C CA . GLU A 1 101 ? -16.702 -3.587 0.086 1.00 63.03 101 GLU A CA 1
ATOM 840 C C . GLU A 1 101 ? -17.610 -2.600 0.819 1.00 63.03 101 GLU A C 1
ATOM 842 O O . GLU A 1 101 ? -18.318 -2.986 1.745 1.00 63.03 101 GLU A O 1
ATOM 847 N N . ALA A 1 102 ? -17.519 -1.316 0.457 1.00 57.34 102 ALA A N 1
ATOM 848 C CA . ALA A 1 102 ? -18.185 -0.229 1.167 1.00 57.34 102 ALA A CA 1
ATOM 849 C C . ALA A 1 102 ? -19.638 -0.595 1.495 1.00 57.34 102 ALA A C 1
ATOM 851 O O . ALA A 1 102 ? -20.383 -1.016 0.608 1.00 57.34 102 ALA A O 1
ATOM 852 N N . TYR A 1 103 ? -20.020 -0.427 2.765 1.00 53.84 103 TYR A N 1
ATOM 853 C CA . TYR A 1 103 ? -21.386 -0.652 3.212 1.00 53.84 103 TYR A CA 1
ATOM 854 C C . TYR A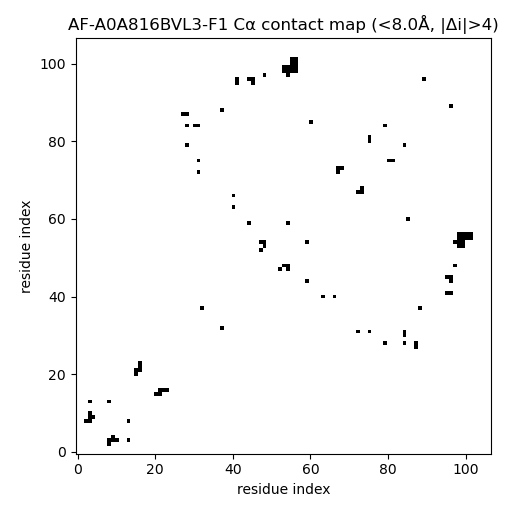 1 103 ? -22.333 0.128 2.301 1.00 53.84 103 TYR A C 1
ATOM 856 O O . TYR A 1 103 ? -22.316 1.362 2.273 1.00 53.84 103 TYR A O 1
ATOM 864 N N . LYS A 1 104 ? -23.173 -0.592 1.553 1.00 44.69 104 LYS A N 1
ATOM 865 C CA . LYS A 1 104 ? -24.430 -0.019 1.090 1.00 44.69 104 LYS A CA 1
ATOM 866 C C . LYS A 1 104 ? -25.227 0.238 2.361 1.00 44.69 104 LYS A C 1
ATOM 868 O O . LYS A 1 104 ? -25.819 -0.680 2.913 1.00 44.69 104 LYS A O 1
ATOM 873 N N . LEU A 1 105 ? -25.148 1.461 2.874 1.00 44.72 105 LEU A N 1
ATOM 874 C CA . LEU A 1 105 ? -26.127 1.965 3.823 1.00 44.72 105 LEU A CA 1
ATOM 875 C C . LEU A 1 105 ? -27.459 1.954 3.072 1.00 44.72 105 LEU A C 1
ATOM 877 O O . LEU A 1 105 ? -27.740 2.866 2.293 1.00 44.72 105 LEU A O 1
ATOM 881 N N . GLU A 1 106 ? -28.217 0.867 3.212 1.00 42.62 106 GLU A N 1
ATOM 882 C CA . GLU A 1 106 ? -29.636 0.879 2.885 1.00 42.62 106 GLU A CA 1
ATOM 883 C C . GLU A 1 106 ? -30.265 1.964 3.766 1.00 42.62 106 GLU A C 1
ATOM 885 O O . GLU A 1 106 ? -30.123 1.952 4.990 1.00 42.62 106 GLU A O 1
ATOM 890 N N . LYS A 1 107 ? -30.806 2.981 3.094 1.00 38.53 107 LYS A N 1
ATOM 891 C CA . LYS A 1 107 ? -31.534 4.099 3.690 1.00 38.53 107 LYS A CA 1
ATOM 892 C C . LYS A 1 107 ? -32.959 3.684 4.006 1.00 38.53 107 LYS A C 1
ATOM 894 O O . LYS A 1 107 ? -33.532 2.951 3.171 1.00 38.53 107 LYS A O 1
#